Protein AF-A0A958J6S6-F1 (afdb_monomer)

Radius of gyration: 18.1 Å; Cα contacts (8 Å, |Δi|>4): 50; ch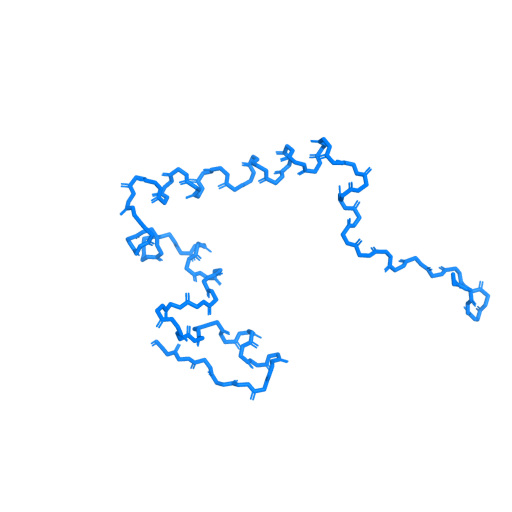ains: 1; bounding box: 38×22×52 Å

Secondary structure (DSSP, 8-state):
-EETTEE----S-GGGGGHHHHHHHHHHHHHHHHHHHHHH-HHHHHHH-HHHHHT--EETTEE--HHHHHHTT-----

Sequence (78 aa):
FVEEDVIHYCVPNVPSRVARTGSYAISNSILPYLLRCAELGIKNAIEEIIELRRGVNTIEGKLVHHGVAKAIGQIAED

Mean predicted aligned error: 3.63 Å

Nearest PDB structures (foldseek):
  8hye-assembly1_A-2  TM=8.680E-01  e=6.005E-03  Geobacillus kaustophilus

pLDDT: mean 95.99, std 2.77, range [75.81, 98.31]

Foldseek 3Di:
DADPNDDDDDDPPVLVVVVVVSVVVVCVVCVVLVVLCVVLPDVRSLVPPVVVVQVDQDDPRFGAHQVVCVVVVHHGDD

Structure (mmCIF, N/CA/C/O backbone):
data_AF-A0A958J6S6-F1
#
_entry.id   AF-A0A958J6S6-F1
#
loop_
_atom_site.group_PDB
_atom_site.id
_atom_site.type_symbol
_atom_site.label_atom_id
_atom_site.label_alt_id
_atom_site.label_comp_id
_atom_site.label_asym_id
_atom_site.label_entity_id
_atom_site.label_seq_id
_atom_site.pdbx_PDB_ins_code
_atom_site.Cartn_x
_atom_site.Cartn_y
_atom_site.Cartn_z
_atom_site.occupancy
_atom_site.B_iso_or_equiv
_atom_site.auth_seq_id
_atom_site.auth_comp_id
_atom_site.auth_asym_id
_atom_site.auth_atom_id
_atom_site.pdbx_PDB_model_num
ATOM 1 N N . PHE A 1 1 ? 12.379 -11.980 -22.898 1.00 90.12 1 PHE A N 1
ATOM 2 C CA . PHE A 1 1 ? 11.226 -12.454 -23.679 1.00 90.12 1 PHE A CA 1
ATOM 3 C C . PHE A 1 1 ? 11.138 -11.554 -24.898 1.00 90.12 1 PHE A C 1
ATOM 5 O O . PHE A 1 1 ? 11.155 -10.339 -24.719 1.00 90.12 1 PHE A O 1
ATOM 12 N N . VAL A 1 2 ? 11.214 -12.132 -26.096 1.00 95.25 2 VAL A N 1
ATOM 13 C CA . VAL A 1 2 ? 11.084 -11.406 -27.366 1.00 95.25 2 VAL A CA 1
ATOM 14 C C . VAL A 1 2 ? 9.924 -12.045 -28.109 1.00 95.25 2 VAL A C 1
ATOM 16 O O . VAL A 1 2 ? 9.921 -13.262 -28.272 1.00 95.25 2 VAL A O 1
ATOM 19 N N . GLU A 1 3 ? 8.945 -11.235 -28.485 1.00 96.94 3 GLU A N 1
ATOM 20 C CA . GLU A 1 3 ? 7.730 -11.642 -29.194 1.00 96.94 3 GLU A CA 1
ATOM 21 C C . GLU A 1 3 ? 7.384 -10.529 -30.184 1.00 96.94 3 GLU A C 1
ATOM 23 O O . GLU A 1 3 ? 7.517 -9.356 -29.831 1.00 96.94 3 GLU A O 1
ATOM 28 N N . GLU A 1 4 ? 7.028 -10.891 -31.422 1.00 96.88 4 GLU A N 1
ATOM 29 C CA . GLU A 1 4 ? 6.807 -9.945 -32.534 1.00 96.88 4 GLU A CA 1
ATOM 30 C C . GLU A 1 4 ? 7.958 -8.928 -32.699 1.00 96.88 4 GLU A C 1
ATOM 32 O O . GLU A 1 4 ? 7.740 -7.729 -32.852 1.00 96.88 4 GLU A O 1
ATOM 37 N N . ASP A 1 5 ? 9.207 -9.398 -32.582 1.00 96.81 5 ASP A N 1
ATOM 38 C CA . ASP A 1 5 ? 10.431 -8.577 -32.611 1.00 96.81 5 ASP A CA 1
ATOM 39 C C . ASP A 1 5 ? 10.524 -7.478 -31.522 1.00 96.81 5 ASP A C 1
ATOM 41 O O . ASP A 1 5 ? 11.396 -6.606 -31.571 1.00 96.81 5 ASP A O 1
ATOM 45 N N . VAL A 1 6 ? 9.692 -7.545 -30.472 1.00 97.62 6 VAL A N 1
ATOM 46 C CA . VAL A 1 6 ? 9.692 -6.610 -29.335 1.00 97.62 6 VAL A CA 1
ATOM 47 C C . VAL A 1 6 ? 10.261 -7.260 -28.073 1.00 97.62 6 VAL A C 1
ATOM 49 O O . VAL A 1 6 ? 9.841 -8.337 -27.640 1.00 97.62 6 VAL A O 1
ATOM 52 N N . ILE A 1 7 ? 11.204 -6.573 -27.419 1.00 98.00 7 ILE A N 1
ATOM 53 C CA . ILE A 1 7 ? 11.727 -6.972 -26.106 1.00 98.00 7 ILE A CA 1
ATOM 54 C C . ILE A 1 7 ? 10.724 -6.584 -25.017 1.00 98.00 7 ILE A C 1
ATOM 56 O O . ILE A 1 7 ? 10.442 -5.408 -24.797 1.00 98.00 7 ILE A O 1
ATOM 60 N N . HIS A 1 8 ? 10.261 -7.575 -24.265 1.00 97.69 8 HIS A N 1
ATOM 61 C CA . HIS A 1 8 ? 9.320 -7.399 -23.166 1.00 97.69 8 HIS A CA 1
ATOM 62 C C . HIS A 1 8 ? 10.037 -7.486 -21.810 1.00 97.69 8 HIS A C 1
ATOM 64 O O . HIS A 1 8 ? 10.639 -8.513 -21.472 1.00 97.69 8 HIS A O 1
ATOM 70 N N . TYR A 1 9 ? 9.952 -6.414 -21.014 1.00 96.69 9 TYR A N 1
ATOM 71 C CA . TYR A 1 9 ? 10.478 -6.346 -19.646 1.00 96.69 9 TYR A CA 1
ATOM 72 C C . TYR A 1 9 ? 9.328 -6.274 -18.632 1.00 96.69 9 TYR A C 1
ATOM 74 O O . TYR A 1 9 ? 8.761 -5.212 -18.391 1.00 96.69 9 TYR A O 1
ATOM 82 N N . CYS A 1 10 ? 8.995 -7.414 -18.023 1.00 95.88 10 CYS A N 1
ATOM 83 C CA . CYS A 1 10 ? 7.855 -7.565 -17.107 1.00 95.88 10 CYS A CA 1
ATOM 84 C C . CYS A 1 10 ? 8.295 -7.961 -15.688 1.00 95.88 10 CYS A C 1
ATOM 86 O O . CYS A 1 10 ? 7.616 -8.733 -15.016 1.00 95.88 10 CYS A O 1
ATOM 88 N N . VAL A 1 11 ? 9.466 -7.493 -15.241 1.00 96.69 11 VAL A N 1
ATOM 89 C CA . VAL A 1 11 ? 9.982 -7.822 -13.904 1.00 96.69 11 VAL A CA 1
ATOM 90 C C . VAL A 1 11 ? 9.119 -7.121 -12.844 1.00 96.69 11 VAL A C 1
ATOM 92 O O . VAL A 1 11 ? 9.078 -5.890 -12.828 1.00 96.69 11 VAL A O 1
ATOM 95 N N . PRO A 1 12 ? 8.439 -7.856 -11.945 1.00 96.56 12 PRO A N 1
ATOM 96 C CA . PRO A 1 12 ? 7.682 -7.247 -10.860 1.00 96.56 12 PRO A CA 1
ATOM 97 C C . PRO A 1 12 ? 8.630 -6.737 -9.771 1.00 96.56 12 PRO A C 1
ATOM 99 O O . PRO A 1 12 ? 9.786 -7.148 -9.685 1.00 96.56 12 PRO A O 1
ATOM 102 N N . ASN A 1 13 ? 8.128 -5.861 -8.898 1.00 95.81 13 ASN A N 1
ATOM 103 C CA . ASN A 1 13 ? 8.878 -5.364 -7.741 1.00 95.81 13 ASN A CA 1
ATOM 104 C C . ASN A 1 13 ? 10.282 -4.820 -8.103 1.00 95.81 13 ASN A C 1
ATOM 106 O O . ASN A 1 13 ? 11.262 -5.049 -7.392 1.00 95.81 13 ASN A O 1
ATOM 110 N N . VAL A 1 14 ? 10.388 -4.073 -9.209 1.00 96.31 14 VAL A N 1
ATOM 111 C CA . VAL A 1 14 ? 11.631 -3.407 -9.645 1.00 96.31 14 VAL A CA 1
ATOM 112 C C . VAL A 1 14 ? 12.311 -2.593 -8.530 1.00 96.31 14 VAL A C 1
ATOM 114 O O . VAL A 1 14 ? 13.541 -2.667 -8.454 1.00 96.31 14 VAL A O 1
ATOM 117 N N . PRO A 1 15 ? 11.591 -1.888 -7.621 1.00 95.94 15 PRO A N 1
ATOM 118 C CA . PRO A 1 15 ? 12.231 -1.157 -6.523 1.00 95.94 15 PRO A CA 1
ATOM 119 C C . PRO A 1 15 ? 13.153 -2.014 -5.641 1.00 95.94 15 PRO A C 1
ATOM 121 O O . PRO A 1 15 ? 14.125 -1.494 -5.095 1.00 95.94 15 PRO A O 1
ATOM 124 N N . SER A 1 16 ? 12.921 -3.330 -5.553 1.00 95.25 16 SER A N 1
ATOM 125 C CA . SER A 1 16 ? 13.798 -4.252 -4.813 1.00 95.25 16 SER A CA 1
ATOM 126 C C . SER A 1 16 ? 15.227 -4.325 -5.367 1.00 95.25 16 SER A C 1
ATOM 128 O O . SER A 1 16 ? 16.165 -4.583 -4.613 1.00 95.25 16 SER A O 1
ATOM 130 N N . ARG A 1 17 ? 15.433 -4.025 -6.659 1.00 96.06 17 ARG A N 1
ATOM 131 C CA . ARG A 1 17 ? 16.766 -3.995 -7.288 1.00 96.06 17 ARG A CA 1
ATOM 132 C C . ARG A 1 17 ? 17.634 -2.830 -6.807 1.00 96.06 17 ARG A C 1
ATOM 134 O O . ARG A 1 17 ? 18.844 -2.858 -7.004 1.00 96.06 17 ARG A O 1
ATOM 141 N N . VAL A 1 18 ? 17.031 -1.824 -6.173 1.00 96.88 18 VAL A N 1
ATOM 142 C CA . VAL A 1 18 ? 17.705 -0.662 -5.574 1.00 96.88 18 VAL A CA 1
ATOM 143 C C . VAL A 1 18 ? 17.337 -0.551 -4.095 1.00 96.88 18 VAL A C 1
ATOM 145 O O . VAL A 1 18 ? 16.915 0.500 -3.619 1.00 96.88 18 VAL A O 1
ATOM 148 N N . ALA A 1 19 ? 17.505 -1.662 -3.369 1.00 96.75 19 ALA A N 1
ATOM 149 C CA . ALA A 1 19 ? 16.995 -1.865 -2.013 1.00 96.75 19 ALA A CA 1
ATOM 150 C C . ALA A 1 19 ? 17.241 -0.685 -1.062 1.00 96.75 19 ALA A C 1
ATOM 152 O O . ALA A 1 19 ? 16.298 -0.218 -0.438 1.00 96.75 19 ALA A O 1
ATOM 153 N N . ARG A 1 20 ? 18.464 -0.134 -0.998 1.00 97.88 20 ARG A N 1
ATOM 154 C CA . ARG A 1 20 ? 18.767 1.014 -0.123 1.00 97.88 20 ARG A CA 1
ATOM 155 C C . ARG A 1 20 ? 17.856 2.211 -0.417 1.00 97.88 20 ARG A C 1
ATOM 157 O O . ARG A 1 20 ? 17.243 2.751 0.497 1.00 97.88 20 ARG A O 1
ATOM 164 N N . THR A 1 21 ? 17.746 2.605 -1.682 1.00 98.06 21 THR A N 1
ATOM 165 C CA . THR A 1 21 ? 16.897 3.726 -2.108 1.00 98.06 21 THR A CA 1
ATOM 166 C C . THR A 1 21 ? 15.417 3.410 -1.915 1.00 98.06 21 THR A C 1
ATOM 168 O O . THR A 1 21 ? 14.688 4.237 -1.374 1.00 98.06 21 THR A O 1
ATOM 171 N N . GLY A 1 22 ? 14.980 2.208 -2.305 1.00 97.50 22 GLY A N 1
ATOM 172 C CA . GLY A 1 22 ? 13.596 1.762 -2.146 1.00 97.50 22 GLY A CA 1
ATOM 173 C C . GLY A 1 22 ? 13.148 1.750 -0.684 1.00 97.50 22 GLY A C 1
ATOM 174 O O . GLY A 1 22 ? 12.074 2.258 -0.374 1.00 97.50 22 GLY A O 1
ATOM 175 N N . SER A 1 23 ? 13.999 1.259 0.222 1.00 97.81 23 SER A N 1
ATOM 176 C CA . SER A 1 23 ? 13.752 1.266 1.664 1.00 97.81 23 SER A CA 1
ATOM 177 C C . SER A 1 23 ? 13.626 2.681 2.217 1.00 97.81 23 SER A C 1
ATOM 179 O O . SER A 1 23 ? 12.681 2.946 2.950 1.00 97.81 23 SER A O 1
ATOM 181 N N . TYR A 1 24 ? 14.519 3.610 1.860 1.00 98.31 24 TYR A N 1
ATOM 182 C CA . TYR A 1 24 ? 14.372 4.999 2.310 1.00 98.31 24 TYR A CA 1
ATOM 183 C C . TYR A 1 24 ? 13.095 5.648 1.774 1.00 98.31 24 TYR A C 1
ATOM 185 O O . TYR A 1 24 ? 12.393 6.314 2.531 1.00 98.31 24 TYR A O 1
ATOM 193 N N . ALA A 1 25 ? 12.771 5.428 0.498 1.00 98.12 25 ALA A N 1
ATOM 194 C CA . ALA A 1 25 ? 11.571 5.984 -0.113 1.00 98.12 25 ALA A CA 1
ATOM 195 C C . ALA A 1 25 ? 10.299 5.496 0.598 1.00 98.1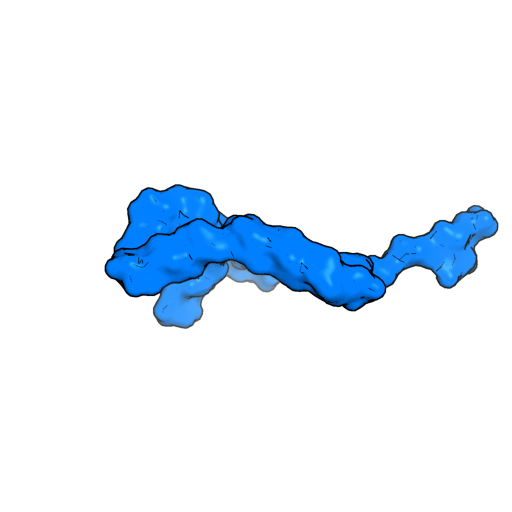2 25 ALA A C 1
ATOM 197 O O . ALA A 1 25 ? 9.512 6.320 1.060 1.00 98.12 25 ALA A O 1
ATOM 198 N N . ILE A 1 26 ? 10.127 4.175 0.751 1.00 97.56 26 ILE A N 1
ATOM 199 C CA . ILE A 1 26 ? 8.925 3.630 1.392 1.00 97.56 26 ILE A CA 1
ATOM 200 C C . ILE A 1 26 ? 8.856 4.005 2.872 1.00 97.56 26 ILE A C 1
ATOM 202 O O . ILE A 1 26 ? 7.807 4.460 3.317 1.00 97.56 26 ILE A O 1
ATOM 206 N N . SER A 1 27 ? 9.964 3.899 3.616 1.00 97.94 27 SER A N 1
ATOM 207 C CA . SER A 1 27 ? 9.998 4.235 5.043 1.00 97.94 27 SER A CA 1
ATOM 208 C C . SER A 1 27 ? 9.605 5.688 5.284 1.00 97.94 27 SER A C 1
ATOM 210 O O . SER A 1 27 ? 8.758 5.947 6.131 1.00 97.94 27 SER A O 1
ATOM 212 N N . ASN A 1 28 ? 10.144 6.632 4.506 1.00 98.12 28 ASN A N 1
ATOM 213 C CA . ASN A 1 28 ? 9.814 8.050 4.659 1.00 98.12 28 ASN A CA 1
ATOM 214 C C . ASN A 1 28 ? 8.338 8.342 4.346 1.00 98.12 28 ASN A C 1
ATOM 216 O O . ASN A 1 28 ? 7.740 9.197 4.994 1.00 98.12 28 ASN A O 1
ATOM 220 N N . SER A 1 29 ? 7.740 7.631 3.384 1.00 97.00 29 SER A N 1
ATOM 221 C CA . SER A 1 29 ? 6.325 7.798 3.037 1.00 97.00 29 SER A CA 1
ATOM 222 C C . SER A 1 29 ? 5.369 7.192 4.068 1.00 97.00 29 SER A C 1
ATOM 224 O O . SER A 1 29 ? 4.307 7.764 4.305 1.00 97.00 29 SER A O 1
ATOM 226 N N . ILE A 1 30 ? 5.714 6.054 4.684 1.00 97.06 30 ILE A N 1
ATOM 227 C CA . ILE A 1 30 ? 4.820 5.368 5.636 1.00 97.06 30 ILE A CA 1
ATOM 228 C C . ILE A 1 30 ? 5.011 5.816 7.089 1.00 97.06 30 ILE A C 1
ATOM 230 O O . ILE A 1 30 ? 4.099 5.645 7.897 1.00 97.06 30 ILE A O 1
ATOM 234 N N . LEU A 1 31 ? 6.170 6.390 7.434 1.00 98.19 31 LEU A N 1
ATOM 235 C CA . LEU A 1 31 ? 6.523 6.749 8.811 1.00 98.19 31 LEU A CA 1
ATOM 236 C C . LEU A 1 31 ? 5.462 7.610 9.523 1.00 98.19 31 LEU A C 1
ATOM 238 O O . LEU A 1 31 ? 5.127 7.266 10.657 1.00 98.19 31 LEU A O 1
ATOM 242 N N . PRO A 1 32 ? 4.871 8.658 8.908 1.00 95.94 32 PRO A N 1
ATOM 243 C CA . PRO A 1 32 ? 3.842 9.451 9.579 1.00 95.94 32 PRO A CA 1
ATOM 244 C C . PRO A 1 32 ? 2.629 8.614 10.007 1.00 95.94 32 PRO A C 1
ATOM 246 O O . PRO A 1 32 ? 2.137 8.769 11.120 1.00 95.94 32 PRO A O 1
ATOM 249 N N . TYR A 1 33 ? 2.184 7.676 9.166 1.00 96.38 33 TYR A N 1
ATOM 250 C CA . TYR A 1 33 ? 1.062 6.791 9.486 1.00 96.38 33 TYR A CA 1
ATOM 251 C C . TYR A 1 33 ? 1.413 5.818 10.611 1.00 96.38 33 TYR A C 1
ATOM 253 O O . TYR A 1 33 ? 0.606 5.610 11.511 1.00 96.38 33 TYR A O 1
ATOM 261 N N . LEU A 1 34 ? 2.630 5.261 10.599 1.00 97.00 34 LEU A N 1
ATOM 262 C CA . LEU A 1 34 ? 3.093 4.354 11.653 1.00 97.00 34 LEU A CA 1
ATOM 263 C C . LEU A 1 34 ? 3.131 5.038 13.023 1.00 97.00 34 LEU A C 1
ATOM 265 O O . LEU A 1 34 ? 2.689 4.448 14.006 1.00 97.00 34 LEU A O 1
ATOM 269 N N . LEU A 1 35 ? 3.613 6.283 13.082 1.00 97.69 35 LEU A N 1
ATOM 270 C CA . LEU A 1 35 ? 3.642 7.060 14.322 1.00 97.69 35 LEU A CA 1
ATOM 271 C C . LEU A 1 35 ? 2.226 7.342 14.838 1.00 97.69 35 LEU A C 1
ATOM 273 O O . LEU A 1 35 ? 1.944 7.099 16.007 1.00 97.69 35 LEU A O 1
ATOM 277 N N . ARG A 1 36 ? 1.303 7.752 13.960 1.00 96.94 36 ARG A N 1
ATOM 278 C CA . ARG A 1 36 ? -0.096 7.993 14.350 1.00 96.94 36 ARG A CA 1
ATOM 279 C C . ARG A 1 36 ? -0.801 6.720 14.821 1.00 96.94 36 ARG A C 1
ATOM 281 O O . ARG A 1 36 ? -1.533 6.759 15.804 1.00 96.94 36 ARG A O 1
ATOM 288 N N . CYS A 1 37 ? -0.542 5.585 14.175 1.00 97.31 37 CYS A N 1
ATOM 289 C CA . CYS A 1 37 ? -1.022 4.281 14.632 1.00 97.31 37 CYS A CA 1
ATOM 290 C C . CYS A 1 37 ? -0.485 3.915 16.022 1.00 97.31 37 CYS A C 1
ATOM 292 O O . CYS A 1 37 ? -1.222 3.341 16.822 1.00 97.31 37 CYS A O 1
ATOM 294 N N . ALA A 1 38 ? 0.780 4.237 16.312 1.00 97.94 38 ALA A N 1
ATOM 295 C CA . ALA A 1 38 ? 1.385 3.987 17.618 1.00 97.94 38 ALA A CA 1
ATOM 296 C C . ALA A 1 38 ? 0.795 4.884 18.722 1.00 97.94 38 ALA A C 1
ATOM 298 O O . ALA A 1 38 ? 0.619 4.421 19.844 1.00 97.94 38 ALA A O 1
ATOM 299 N N . GLU A 1 39 ? 0.462 6.139 18.403 1.00 97.88 39 GLU A N 1
ATOM 300 C CA . GLU A 1 39 ? -0.141 7.098 19.340 1.00 97.88 39 GLU A CA 1
ATOM 301 C C . GLU A 1 39 ? -1.614 6.794 19.645 1.00 97.88 39 GLU A C 1
ATOM 303 O O . GLU A 1 39 ? -2.030 6.821 20.801 1.00 97.88 39 GLU A O 1
ATOM 308 N N . LEU A 1 40 ? -2.412 6.526 18.609 1.00 97.44 40 LEU A N 1
ATOM 309 C CA . LEU A 1 40 ? -3.871 6.411 18.716 1.00 97.44 40 LEU A CA 1
ATOM 310 C C . LEU A 1 40 ? -4.344 4.973 18.966 1.00 97.44 40 LEU A C 1
AT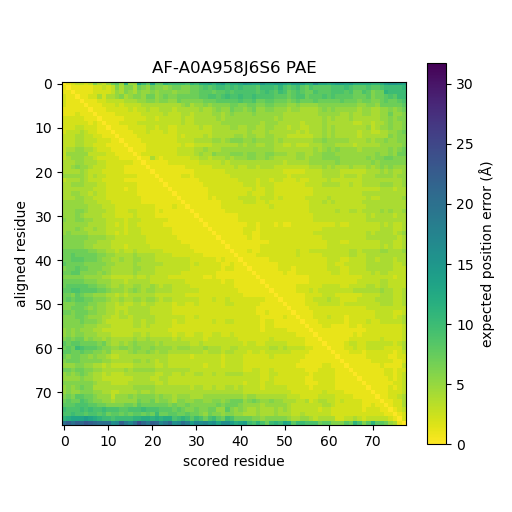OM 312 O O . LEU A 1 40 ? -5.472 4.752 19.410 1.00 97.44 40 LEU A O 1
ATOM 316 N N . GLY A 1 41 ? -3.503 3.990 18.643 1.00 97.12 41 GLY A N 1
ATOM 317 C CA . GLY A 1 41 ? -3.928 2.615 18.413 1.00 97.12 41 GLY A CA 1
ATOM 318 C C . GLY A 1 41 ? -4.595 2.445 17.042 1.00 97.12 41 GLY A C 1
ATOM 319 O O . GLY A 1 41 ? -5.114 3.389 16.447 1.00 97.12 41 GLY A O 1
ATOM 320 N N . ILE A 1 42 ? -4.596 1.210 16.529 1.00 95.12 42 ILE A N 1
ATOM 321 C CA . ILE A 1 42 ? -5.021 0.907 15.150 1.00 95.12 42 ILE A CA 1
ATOM 322 C C . ILE A 1 42 ? -6.475 1.303 14.878 1.00 95.12 42 ILE A C 1
ATOM 324 O O . ILE A 1 42 ? -6.754 1.903 13.844 1.00 95.12 42 ILE A O 1
ATOM 328 N N . LYS A 1 43 ?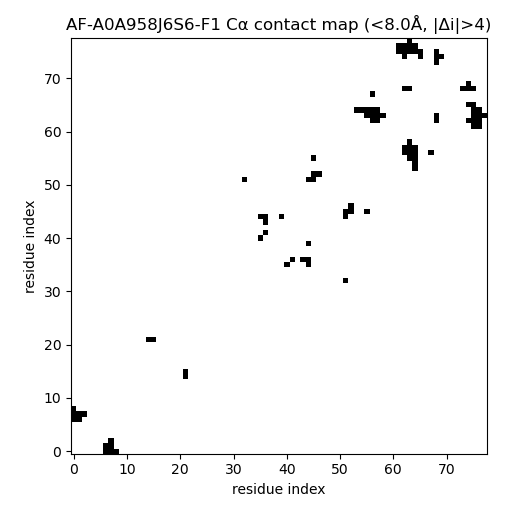 -7.398 1.000 15.799 1.00 94.62 43 LYS A N 1
ATOM 329 C CA . LYS A 1 43 ? -8.826 1.284 15.604 1.00 94.62 43 LYS A CA 1
ATOM 330 C C . LYS A 1 43 ? -9.088 2.785 15.451 1.00 94.62 43 LYS A C 1
ATOM 332 O O . LYS A 1 43 ? -9.635 3.209 14.438 1.00 94.62 43 LYS A O 1
ATOM 337 N N . ASN A 1 44 ? -8.615 3.581 16.408 1.00 97.12 44 ASN A N 1
ATOM 338 C CA . ASN A 1 44 ? -8.787 5.033 16.381 1.00 97.12 44 ASN A CA 1
ATOM 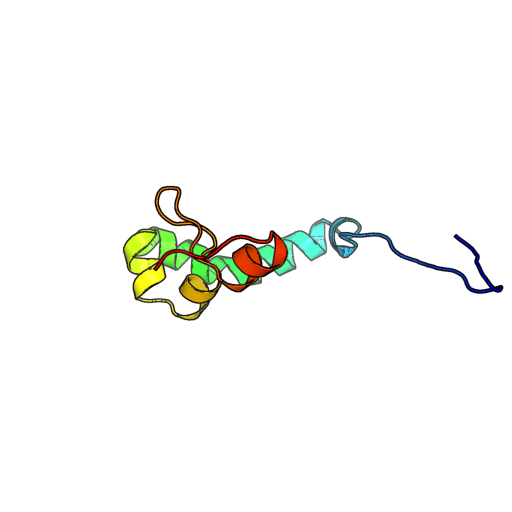339 C C . ASN A 1 44 ? -8.051 5.657 15.186 1.00 97.12 44 ASN A C 1
ATOM 341 O O . ASN A 1 44 ? -8.587 6.541 14.528 1.00 97.12 44 ASN A O 1
ATOM 345 N N . ALA A 1 45 ? -6.860 5.156 14.837 1.00 97.06 45 ALA A N 1
ATOM 346 C CA . ALA A 1 45 ? -6.129 5.630 13.663 1.00 97.06 45 ALA A CA 1
ATOM 347 C C . ALA A 1 45 ? -6.905 5.401 12.354 1.00 97.06 45 ALA A C 1
ATOM 349 O O . ALA A 1 45 ? -6.909 6.271 11.489 1.00 97.06 45 ALA A O 1
ATO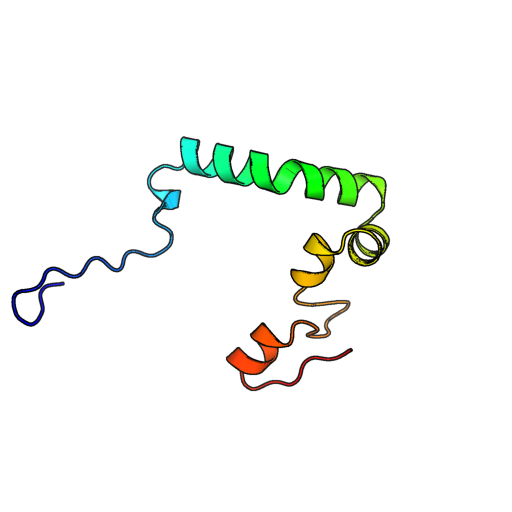M 350 N N . ILE A 1 46 ? -7.582 4.259 12.199 1.00 95.25 46 ILE A N 1
ATOM 351 C CA . ILE A 1 46 ? -8.423 3.966 11.026 1.00 95.25 46 ILE A CA 1
ATOM 352 C C . ILE A 1 46 ? -9.656 4.883 10.978 1.00 95.25 46 ILE A C 1
ATOM 354 O O . ILE A 1 46 ? -10.059 5.333 9.901 1.00 95.25 46 ILE A O 1
ATOM 358 N N . GLU A 1 47 ? -10.266 5.174 12.125 1.00 94.81 47 GLU A N 1
ATOM 359 C CA . GLU A 1 47 ? -11.424 6.069 12.203 1.00 94.81 47 GLU A CA 1
ATOM 360 C C . GLU A 1 47 ? -11.027 7.520 11.860 1.00 94.81 47 GLU A C 1
ATOM 362 O O . GLU A 1 47 ? -11.640 8.142 10.982 1.00 94.81 47 GLU A O 1
ATOM 367 N N . GLU A 1 48 ? -9.946 8.022 12.465 1.00 96.25 48 GLU A N 1
ATOM 368 C CA . GLU A 1 48 ? -9.483 9.410 12.339 1.00 96.25 48 GLU A CA 1
ATOM 369 C C . GLU A 1 48 ? -8.755 9.715 11.018 1.00 96.25 48 GLU A C 1
ATOM 371 O O . GLU A 1 48 ? -8.905 10.810 10.474 1.00 96.25 48 GLU A O 1
ATOM 376 N N . ILE A 1 49 ? -7.971 8.775 10.477 1.00 96.38 49 ILE A N 1
ATOM 377 C CA . ILE A 1 49 ? -7.100 9.009 9.314 1.00 96.38 49 ILE A CA 1
ATOM 378 C C . ILE A 1 49 ? -7.766 8.434 8.063 1.00 96.38 49 ILE A C 1
ATOM 380 O O . ILE A 1 49 ? -7.688 7.236 7.775 1.00 96.38 49 ILE A O 1
ATOM 384 N N . ILE A 1 50 ? -8.421 9.302 7.291 1.00 95.19 50 ILE A N 1
ATOM 385 C CA . ILE A 1 50 ? -9.181 8.919 6.092 1.00 95.19 50 ILE A CA 1
ATOM 386 C C . ILE A 1 50 ? -8.323 8.171 5.061 1.00 95.19 50 ILE A C 1
ATOM 388 O O . ILE A 1 50 ? -8.794 7.220 4.435 1.00 95.19 50 ILE A O 1
ATOM 392 N N . GLU A 1 51 ? -7.062 8.565 4.892 1.00 94.19 51 GLU A N 1
ATOM 393 C CA . GLU A 1 51 ? -6.121 7.939 3.966 1.00 94.19 51 GLU A CA 1
ATOM 394 C C . GLU A 1 51 ? -5.799 6.506 4.391 1.00 94.19 51 GLU A C 1
ATOM 396 O O . GLU A 1 51 ? -5.777 5.609 3.548 1.00 94.19 51 GLU A O 1
ATOM 401 N N . LEU A 1 52 ? -5.616 6.281 5.697 1.00 95.00 52 LEU A N 1
ATOM 402 C CA . LEU A 1 52 ? -5.365 4.955 6.254 1.00 95.00 52 LEU A CA 1
ATOM 403 C C . LEU A 1 52 ? -6.604 4.069 6.111 1.00 95.00 52 LEU A C 1
ATOM 405 O O . LEU A 1 52 ? -6.487 2.934 5.654 1.00 95.00 52 LEU A O 1
ATOM 409 N N . ARG A 1 53 ? -7.792 4.603 6.428 1.00 94.56 53 ARG A N 1
ATOM 410 C CA . ARG A 1 53 ? -9.073 3.890 6.323 1.00 94.56 53 ARG A CA 1
ATOM 41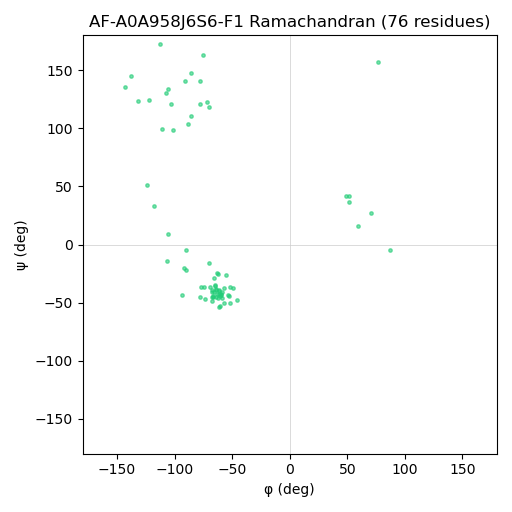1 C C . ARG A 1 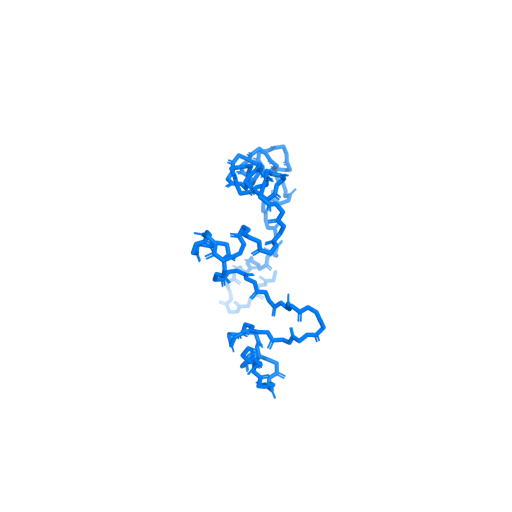53 ? -9.306 3.308 4.938 1.00 94.56 53 ARG A C 1
ATOM 413 O O . ARG A 1 53 ? -9.709 2.159 4.804 1.00 94.56 53 ARG A O 1
ATOM 420 N N . ARG A 1 54 ? -9.008 4.091 3.900 1.00 94.12 54 ARG A N 1
ATOM 421 C CA . ARG A 1 54 ? -9.141 3.666 2.499 1.00 94.12 54 ARG A CA 1
ATOM 422 C C . ARG A 1 54 ? -8.222 2.498 2.139 1.00 94.12 54 ARG A C 1
ATOM 424 O O . ARG A 1 54 ? -8.518 1.790 1.186 1.00 94.12 54 ARG A O 1
ATOM 431 N N . GLY A 1 55 ? -7.119 2.317 2.864 1.00 93.94 55 GLY A N 1
ATOM 432 C CA . GLY A 1 55 ? -6.175 1.217 2.671 1.00 93.94 55 GLY A CA 1
ATOM 433 C C . GLY A 1 55 ? -6.486 -0.041 3.487 1.00 93.94 55 GLY A C 1
ATOM 434 O O . GLY A 1 55 ? -5.785 -1.044 3.338 1.00 93.94 55 GLY A O 1
ATOM 435 N N . VAL A 1 56 ? -7.503 -0.021 4.354 1.00 95.94 56 VAL A N 1
ATOM 436 C CA . VAL A 1 56 ? -7.847 -1.178 5.189 1.00 95.94 56 VAL A CA 1
ATOM 437 C C . VAL A 1 56 ? -8.474 -2.261 4.326 1.00 95.94 56 VAL A C 1
ATOM 439 O O . VAL A 1 56 ? -9.474 -2.031 3.660 1.00 95.94 56 VAL A O 1
ATOM 442 N N . ASN A 1 57 ? -7.873 -3.450 4.350 1.00 96.69 57 ASN A N 1
ATOM 443 C CA . ASN A 1 57 ? -8.349 -4.606 3.594 1.00 96.69 57 ASN A CA 1
ATOM 444 C C . ASN A 1 57 ? -9.281 -5.486 4.424 1.00 96.69 57 ASN A C 1
ATOM 446 O O . ASN A 1 57 ? -10.326 -5.910 3.934 1.00 96.69 57 ASN A O 1
ATOM 450 N N . THR A 1 58 ? -8.911 -5.732 5.680 1.00 95.81 58 THR A N 1
ATOM 451 C CA . THR A 1 58 ? -9.646 -6.614 6.586 1.00 95.81 58 THR A CA 1
ATOM 452 C C . THR A 1 58 ? -9.743 -6.029 7.986 1.00 95.81 58 THR A C 1
ATOM 454 O O . THR A 1 58 ? -8.771 -5.439 8.463 1.00 95.81 58 THR A O 1
ATOM 457 N N . ILE A 1 59 ? -10.861 -6.270 8.669 1.00 94.81 59 ILE A N 1
ATOM 458 C CA . ILE A 1 59 ? -11.070 -5.934 10.084 1.00 94.81 59 ILE A CA 1
ATOM 459 C C . ILE A 1 59 ? -11.647 -7.169 10.771 1.00 94.81 59 ILE A C 1
ATOM 461 O O . ILE A 1 59 ? -12.655 -7.700 10.325 1.00 94.81 59 ILE A O 1
ATOM 465 N N . GLU A 1 60 ? -10.992 -7.655 11.830 1.00 93.19 60 GLU A N 1
ATOM 466 C CA . GLU A 1 60 ? -11.495 -8.775 12.652 1.00 93.19 60 GLU A CA 1
ATOM 467 C C . GLU A 1 60 ? -11.906 -10.028 11.840 1.00 93.19 60 GLU A C 1
ATOM 469 O O . GLU A 1 60 ? -12.870 -10.716 12.158 1.00 93.19 60 GLU A O 1
ATOM 474 N N . GLY A 1 61 ? -11.163 -10.334 10.769 1.00 93.69 61 GLY A N 1
ATOM 475 C CA . GLY A 1 61 ? -11.425 -11.483 9.891 1.00 93.69 61 GLY A CA 1
ATOM 476 C C . GLY A 1 61 ? -12.418 -11.222 8.753 1.00 93.69 61 GLY A C 1
ATOM 477 O O . GLY A 1 61 ? -12.576 -12.086 7.895 1.00 93.69 61 GLY A O 1
ATOM 478 N N . LYS A 1 62 ? -13.025 -10.034 8.704 1.00 95.62 62 LYS A N 1
ATOM 479 C CA . LYS A 1 62 ? -13.947 -9.604 7.649 1.00 95.62 62 LYS A CA 1
ATOM 480 C C . LYS A 1 62 ? -13.221 -8.886 6.529 1.00 95.62 62 LYS A C 1
ATOM 482 O O . LYS A 1 62 ? -12.318 -8.090 6.795 1.00 95.62 62 LYS A O 1
ATOM 487 N N . LEU A 1 63 ? -13.623 -9.128 5.286 1.00 96.69 63 LEU A N 1
ATOM 488 C CA . LEU A 1 63 ? -13.097 -8.425 4.114 1.00 96.69 63 LEU A CA 1
ATOM 489 C C . LEU A 1 63 ? -13.869 -7.120 3.911 1.00 96.69 63 LEU A C 1
ATOM 491 O O . LEU A 1 63 ? -15.013 -7.176 3.496 1.00 96.69 63 LEU A O 1
ATOM 495 N N . VAL A 1 64 ? -13.249 -5.960 4.130 1.00 96.25 64 VAL A N 1
ATOM 496 C CA . VAL A 1 64 ? -13.944 -4.652 4.073 1.00 96.25 64 VAL A CA 1
ATOM 497 C C . VAL A 1 64 ? -13.604 -3.825 2.826 1.00 96.25 64 VAL A C 1
ATOM 499 O O . VAL A 1 64 ? -14.283 -2.862 2.482 1.00 96.25 64 VAL A O 1
ATOM 502 N N . HIS A 1 65 ? -12.553 -4.194 2.087 1.00 97.12 65 HIS A N 1
ATOM 503 C CA . HIS A 1 65 ? -12.144 -3.442 0.899 1.00 97.12 65 HIS A CA 1
ATOM 504 C C . HIS A 1 65 ? -12.860 -3.922 -0.367 1.00 97.12 65 HIS A C 1
ATOM 506 O O . HIS A 1 65 ? -12.461 -4.913 -0.991 1.00 97.12 65 HIS A O 1
ATOM 512 N N . HIS A 1 66 ? -13.858 -3.160 -0.824 1.00 95.69 66 HIS A N 1
ATOM 513 C CA . HIS A 1 66 ? -14.657 -3.483 -2.017 1.00 95.69 66 HIS A CA 1
ATOM 514 C C . HIS A 1 66 ? -13.821 -3.788 -3.269 1.00 95.69 66 HIS A C 1
ATOM 516 O O . HIS A 1 66 ? -14.172 -4.673 -4.048 1.00 95.69 66 HIS A O 1
ATOM 522 N N . GLY A 1 67 ? -12.699 -3.086 -3.471 1.00 96.00 67 GLY A N 1
ATOM 523 C CA . GLY A 1 67 ? -11.823 -3.327 -4.621 1.00 96.00 67 GLY A CA 1
ATOM 524 C C . GLY A 1 67 ? -11.167 -4.711 -4.604 1.00 96.00 67 GLY A C 1
ATOM 525 O O . GLY A 1 67 ? -11.027 -5.329 -5.656 1.00 96.00 67 GLY A O 1
ATOM 526 N N . VAL A 1 68 ? -10.822 -5.221 -3.415 1.00 96.69 68 VAL A N 1
ATOM 527 C CA . VAL A 1 68 ? -10.226 -6.556 -3.269 1.00 96.69 68 VAL A CA 1
ATOM 528 C C . VAL A 1 68 ? -11.311 -7.608 -3.385 1.00 96.69 68 VAL A C 1
ATOM 530 O O . VAL A 1 68 ? -11.143 -8.543 -4.160 1.00 96.69 68 VAL A O 1
ATOM 533 N N . ALA A 1 69 ? -12.452 -7.400 -2.720 1.00 97.44 69 ALA A N 1
ATOM 534 C CA . ALA A 1 69 ? -13.618 -8.269 -2.836 1.00 97.44 69 ALA A CA 1
ATOM 535 C C . ALA A 1 69 ? -14.021 -8.491 -4.299 1.00 97.44 69 ALA A C 1
ATOM 537 O O . ALA A 1 69 ? -14.079 -9.629 -4.762 1.00 97.44 69 ALA A O 1
ATOM 538 N N . LYS A 1 70 ? -14.153 -7.409 -5.076 1.00 97.44 70 LYS A N 1
ATOM 539 C CA . LYS A 1 70 ? -14.452 -7.489 -6.509 1.00 97.44 70 LYS A CA 1
ATOM 540 C C . LYS A 1 70 ? -13.391 -8.268 -7.293 1.00 97.44 70 LYS A C 1
ATOM 542 O O . LYS A 1 70 ? -13.751 -9.052 -8.166 1.00 97.44 70 LYS A O 1
ATOM 547 N N . ALA A 1 71 ? -12.106 -8.057 -7.005 1.00 97.31 71 ALA A N 1
ATOM 548 C CA . ALA A 1 71 ? -11.012 -8.717 -7.719 1.00 97.31 71 ALA A CA 1
ATOM 549 C C . ALA A 1 71 ? -10.976 -10.240 -7.495 1.00 97.31 71 ALA A C 1
ATOM 551 O O . ALA A 1 71 ? -10.536 -10.967 -8.382 1.00 97.31 71 ALA A O 1
ATOM 552 N N . ILE A 1 72 ? -11.458 -10.716 -6.342 1.00 97.06 72 ILE A N 1
ATOM 553 C CA . ILE A 1 72 ? -11.476 -12.143 -5.980 1.00 97.06 72 ILE A CA 1
ATOM 554 C C . ILE A 1 72 ? -12.875 -12.781 -6.055 1.00 97.06 72 ILE A C 1
ATOM 556 O O . ILE A 1 72 ? -13.051 -13.914 -5.613 1.00 97.06 72 ILE A O 1
ATOM 560 N N . GLY A 1 73 ? -13.872 -12.075 -6.603 1.00 96.25 73 GLY A N 1
ATOM 561 C CA . GLY A 1 73 ? -15.240 -12.587 -6.759 1.00 96.25 73 GLY A CA 1
ATOM 562 C C . GLY A 1 73 ? -16.027 -12.729 -5.449 1.00 96.25 73 GLY A C 1
ATOM 563 O O . GLY A 1 73 ? -16.918 -13.569 -5.363 1.00 96.25 73 GLY A O 1
ATOM 564 N N . GLN A 1 74 ? -15.696 -11.932 -4.432 1.00 95.50 74 GLN A N 1
ATOM 565 C CA . GLN A 1 74 ? -16.366 -11.895 -3.130 1.00 95.50 74 GLN A CA 1
ATOM 566 C C . GLN A 1 74 ? -17.102 -10.565 -2.912 1.00 95.50 74 GLN A C 1
ATOM 568 O O . GLN A 1 74 ? -16.983 -9.622 -3.697 1.00 95.50 74 GLN A O 1
ATOM 573 N N . ILE A 1 75 ? -17.869 -10.491 -1.826 1.00 94.38 75 ILE A N 1
ATOM 574 C CA . ILE A 1 75 ? -18.569 -9.283 -1.381 1.00 94.38 75 ILE A CA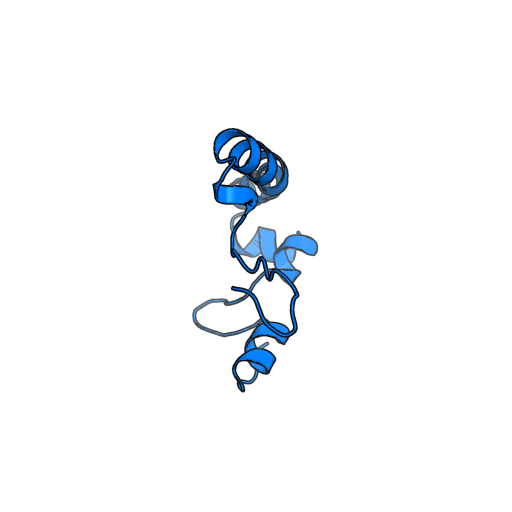 1
ATOM 575 C C . ILE A 1 75 ? -17.822 -8.743 -0.162 1.00 94.38 75 ILE A C 1
ATOM 577 O O . ILE A 1 75 ? -17.438 -9.518 0.709 1.00 94.38 75 ILE A O 1
ATOM 581 N N . ALA A 1 76 ? -17.577 -7.434 -0.138 1.00 94.12 76 ALA A N 1
ATOM 582 C CA . ALA A 1 76 ? -17.018 -6.786 1.040 1.00 94.12 76 ALA A CA 1
ATOM 583 C C . ALA A 1 76 ? -18.111 -6.585 2.094 1.00 94.12 76 ALA A C 1
ATOM 585 O O . ALA A 1 76 ? -19.249 -6.258 1.757 1.00 94.12 76 ALA A O 1
ATOM 586 N N . GLU A 1 77 ? -17.738 -6.801 3.343 1.00 90.75 77 GLU A N 1
ATOM 587 C CA . GLU A 1 77 ? -18.527 -6.543 4.536 1.00 90.75 77 GLU A CA 1
ATOM 588 C C . GLU A 1 77 ? -18.359 -5.082 4.967 1.00 90.75 77 GLU A C 1
ATOM 590 O O . GLU A 1 77 ? -17.287 -4.500 4.780 1.00 90.75 77 GLU A O 1
ATOM 595 N N . ASP A 1 78 ? -19.421 -4.516 5.538 1.00 75.81 78 ASP A N 1
ATOM 596 C CA . ASP A 1 78 ? -19.424 -3.164 6.111 1.00 75.81 78 ASP A CA 1
ATOM 597 C C . ASP A 1 78 ? -18.789 -3.126 7.515 1.00 75.81 78 ASP A C 1
ATOM 599 O O . ASP A 1 78 ? -19.009 -4.077 8.311 1.00 75.81 78 ASP A O 1
#

Solvent-accessible surface area (backbone atoms only — not comparable to full-atom values): 4748 Å² total; per-residue (Å²): 101,73,58,96,93,38,81,58,86,82,74,75,72,60,55,63,82,44,44,74,62,40,49,53,54,52,48,67,70,47,46,65,58,54,52,44,30,70,75,56,35,64,70,53,29,37,72,73,33,65,74,55,40,74,67,44,51,64,57,98,91,39,48,46,27,52,73,57,20,57,74,74,77,50,79,46,50,134